Protein AF-K1YEJ9-F1 (afdb_monomer)

Nearest PDB structures (foldseek):
  5evj-assembly2_B  TM=9.525E-01  e=2.293E-02  Chlamydomonas reinhardtii

Mean predicted aligned error: 11.92 Å

Solvent-accessible surface area (backbone atoms only — not comparable to full-atom values): 6042 Å² total; per-residue (Å²): 47,29,69,31,83,48,86,100,30,48,75,34,44,72,82,53,99,84,43,73,36,44,43,77,43,79,70,91,72,49,69,69,58,48,46,59,38,61,77,41,94,51,27,90,34,46,55,88,82,90,73,84,90,68,84,90,69,84,55,84,85,81,59,84,71,68,89,67,78,70,81,81,66,86,82,85,79,81,91,79,91,76,93,79,82,91,129

Radius of gyration: 20.29 Å; Cα contacts (8 Å, |Δi|>4): 71; chains: 1; bounding box: 58×32×35 Å

Structure (mmCIF, N/CA/C/O backbone):
data_AF-K1YEJ9-F1
#
_entry.id   AF-K1YEJ9-F1
#
loop_
_atom_site.group_PDB
_atom_site.id
_atom_site.type_symbol
_atom_site.label_atom_id
_atom_site.label_alt_id
_atom_site.label_comp_id
_atom_site.label_asym_id
_atom_site.label_entity_id
_atom_site.label_seq_id
_atom_site.pdbx_PDB_ins_code
_atom_site.Cartn_x
_atom_site.Cartn_y
_atom_site.Cartn_z
_atom_site.occupancy
_atom_site.B_iso_or_equiv
_atom_site.auth_seq_id
_atom_site.auth_comp_id
_atom_site.auth_asym_id
_atom_site.auth_atom_id
_atom_site.pdbx_PDB_model_num
ATOM 1 N N . ARG A 1 1 ? -3.786 4.590 2.332 1.00 96.56 1 ARG A N 1
ATOM 2 C CA . ARG A 1 1 ? -4.407 4.328 3.658 1.00 96.56 1 ARG A CA 1
ATOM 3 C C . ARG A 1 1 ? -5.075 2.976 3.604 1.00 96.56 1 ARG A C 1
ATOM 5 O O . ARG A 1 1 ? -5.806 2.743 2.649 1.00 96.56 1 ARG A O 1
ATOM 12 N N . TYR A 1 2 ? -4.847 2.118 4.592 1.00 97.94 2 TYR A N 1
ATOM 13 C CA . TYR A 1 2 ? -5.551 0.841 4.689 1.00 97.94 2 TYR A CA 1
ATOM 14 C C . TYR A 1 2 ? -6.947 1.042 5.293 1.00 97.94 2 TYR A C 1
ATOM 16 O O . TYR A 1 2 ? -7.090 1.710 6.318 1.00 97.94 2 TYR A O 1
ATOM 24 N N . ARG A 1 3 ? -7.982 0.501 4.646 1.00 97.31 3 ARG A N 1
ATOM 25 C CA . ARG A 1 3 ? -9.384 0.603 5.085 1.00 97.31 3 ARG A CA 1
ATOM 26 C C . ARG A 1 3 ? -9.809 -0.511 6.039 1.00 97.31 3 ARG A C 1
ATOM 28 O O . ARG A 1 3 ? -10.838 -0.368 6.694 1.00 97.31 3 ARG A O 1
ATOM 35 N N . GLY A 1 4 ? -9.047 -1.599 6.127 1.00 95.19 4 GLY A N 1
ATOM 36 C CA . GLY A 1 4 ? -9.524 -2.842 6.735 1.00 95.19 4 GLY A CA 1
ATOM 37 C C . GLY A 1 4 ? -10.268 -3.724 5.732 1.00 95.19 4 GLY A C 1
ATOM 38 O O . GLY A 1 4 ? -10.321 -3.420 4.540 1.00 95.19 4 GLY A O 1
ATOM 39 N N . GLY A 1 5 ? -10.863 -4.811 6.228 1.00 94.62 5 GLY A N 1
ATOM 40 C CA . GLY A 1 5 ? -11.687 -5.733 5.435 1.00 94.62 5 GLY A CA 1
ATOM 41 C C . GLY A 1 5 ? -10.971 -6.987 4.926 1.00 94.62 5 GLY A C 1
ATOM 42 O O . GLY A 1 5 ? -11.628 -7.870 4.378 1.00 94.62 5 GLY A O 1
ATOM 43 N N . ILE A 1 6 ? -9.656 -7.110 5.129 1.00 95.19 6 ILE A N 1
ATOM 44 C CA . ILE A 1 6 ? -8.956 -8.390 4.957 1.00 95.19 6 ILE A CA 1
ATOM 45 C C . ILE A 1 6 ? -9.164 -9.211 6.236 1.00 95.19 6 ILE A C 1
ATOM 47 O O . ILE A 1 6 ? -8.886 -8.724 7.334 1.00 95.19 6 ILE A O 1
ATOM 51 N N . ALA A 1 7 ? -9.656 -10.446 6.094 1.00 93.62 7 ALA A N 1
ATOM 52 C CA . ALA A 1 7 ? -9.891 -11.348 7.222 1.00 93.62 7 ALA A CA 1
ATOM 53 C C . ALA A 1 7 ? -8.620 -11.512 8.073 1.00 93.62 7 ALA A C 1
ATOM 55 O O . ALA A 1 7 ? -7.517 -11.584 7.532 1.00 93.62 7 ALA A O 1
ATOM 56 N N . GLU A 1 8 ? -8.788 -11.514 9.400 1.00 91.62 8 GLU A N 1
ATOM 57 C CA . GLU A 1 8 ? -7.706 -11.613 10.402 1.00 91.62 8 GLU A CA 1
ATOM 58 C C . GLU A 1 8 ? -6.672 -10.470 10.371 1.00 91.62 8 GLU A C 1
ATOM 60 O O . GLU A 1 8 ? -5.727 -10.453 11.155 1.00 91.62 8 GLU A O 1
ATOM 65 N N . ARG A 1 9 ? -6.863 -9.472 9.503 1.00 91.06 9 ARG A N 1
ATOM 66 C CA . ARG A 1 9 ? -5.973 -8.318 9.329 1.00 91.06 9 ARG A CA 1
ATOM 67 C C . ARG A 1 9 ? -6.739 -7.007 9.445 1.00 91.06 9 ARG A C 1
ATOM 69 O O . ARG A 1 9 ? -6.453 -6.049 8.733 1.00 91.06 9 ARG A O 1
ATOM 76 N N . ASP A 1 10 ? -7.752 -6.956 10.307 1.00 89.75 10 ASP A N 1
ATOM 77 C CA . ASP A 1 10 ? -8.513 -5.725 10.513 1.00 89.75 10 ASP A CA 1
ATOM 78 C C . ASP A 1 10 ? -7.692 -4.585 11.143 1.00 89.75 10 ASP A C 1
ATOM 80 O O . ASP A 1 10 ? -7.755 -3.485 10.602 1.00 89.75 10 ASP A O 1
ATOM 84 N N . PRO A 1 11 ? -6.877 -4.787 12.202 1.00 94.50 11 PRO A N 1
ATOM 85 C CA . PRO A 1 11 ? -6.154 -3.668 12.816 1.00 94.50 11 PRO A CA 1
ATOM 86 C C . PRO A 1 11 ? -5.054 -3.093 11.909 1.00 94.50 11 PRO A C 1
ATOM 88 O O . PRO A 1 11 ? -4.746 -1.903 11.976 1.00 94.50 11 PRO A O 1
ATOM 91 N N . GLY A 1 12 ? -4.490 -3.910 11.020 1.00 96.25 12 GLY A N 1
ATOM 92 C CA . GLY A 1 12 ? -3.457 -3.475 10.093 1.00 96.25 12 GLY A CA 1
ATOM 93 C C . GLY A 1 12 ? -3.030 -4.563 9.117 1.00 96.25 12 GLY A C 1
ATOM 94 O O . GLY A 1 12 ? -3.389 -5.734 9.250 1.00 96.25 12 GLY A O 1
ATOM 95 N N . PHE A 1 13 ? -2.254 -4.160 8.117 1.00 96.56 13 PHE A N 1
ATOM 96 C CA . PHE A 1 13 ? -1.794 -5.021 7.036 1.00 96.56 13 PHE A CA 1
ATOM 97 C C . PHE A 1 13 ? -0.280 -4.908 6.846 1.00 96.56 13 PHE A C 1
ATOM 99 O O . PHE A 1 13 ? 0.237 -3.825 6.584 1.00 96.56 13 PHE A O 1
ATOM 106 N N . HIS A 1 14 ? 0.421 -6.041 6.921 1.00 95.44 14 HIS A N 1
ATOM 107 C CA . HIS A 1 14 ? 1.812 -6.161 6.481 1.00 95.44 14 HIS A CA 1
ATOM 108 C C . HIS A 1 14 ? 1.856 -6.558 5.003 1.00 95.44 14 HIS A C 1
ATOM 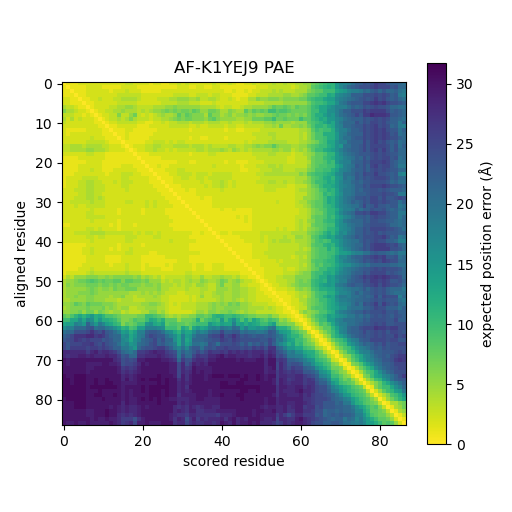110 O O . HIS A 1 14 ? 1.346 -7.627 4.641 1.00 95.44 14 HIS A O 1
ATOM 116 N N . LEU A 1 15 ? 2.465 -5.708 4.172 1.00 93.81 15 LEU A N 1
ATOM 117 C CA . LEU A 1 15 ? 2.778 -6.037 2.777 1.00 93.81 15 LEU A CA 1
ATOM 118 C C . LEU A 1 15 ? 4.088 -6.831 2.689 1.00 93.81 15 LEU A C 1
ATOM 120 O O . LEU A 1 15 ? 4.149 -7.835 1.986 1.00 93.81 15 LEU A O 1
ATOM 124 N N . ASP A 1 16 ? 5.097 -6.393 3.439 1.00 90.31 16 ASP A N 1
ATOM 125 C CA . ASP A 1 16 ? 6.404 -7.029 3.609 1.00 90.31 16 ASP A CA 1
ATOM 126 C C . ASP A 1 16 ? 6.994 -6.640 4.985 1.00 90.31 16 ASP A C 1
ATOM 128 O O . ASP A 1 16 ? 6.284 -6.114 5.847 1.00 90.31 16 ASP A O 1
ATOM 132 N N . ASN A 1 17 ? 8.286 -6.908 5.205 1.00 86.62 17 ASN A N 1
ATOM 133 C CA . ASN A 1 17 ? 8.973 -6.619 6.470 1.00 86.62 17 ASN A CA 1
ATOM 134 C C . ASN A 1 17 ? 9.167 -5.118 6.757 1.00 86.62 17 ASN A C 1
ATOM 136 O O . ASN A 1 17 ? 9.476 -4.760 7.891 1.00 86.62 17 ASN A O 1
ATOM 140 N N . HIS A 1 18 ? 9.013 -4.247 5.760 1.00 86.50 18 HIS A N 1
ATOM 141 C CA . HIS A 1 18 ? 9.221 -2.801 5.876 1.00 86.50 18 HIS A CA 1
ATOM 142 C C . HIS A 1 18 ? 7.904 -2.017 5.844 1.00 86.50 18 HIS A C 1
ATOM 144 O O . HIS A 1 18 ? 7.814 -0.929 6.408 1.00 86.50 18 HIS A O 1
ATOM 150 N N . HIS A 1 19 ? 6.865 -2.562 5.213 1.00 92.12 19 HIS A N 1
ATOM 151 C CA . HIS A 1 19 ? 5.595 -1.877 5.006 1.00 92.12 19 HIS A CA 1
ATOM 152 C C . HIS A 1 19 ? 4.487 -2.447 5.902 1.00 92.12 19 HIS A C 1
ATOM 154 O O . HIS A 1 19 ? 3.813 -3.423 5.549 1.00 92.12 19 HIS A O 1
ATOM 160 N N . TYR A 1 20 ? 4.257 -1.783 7.038 1.00 95.12 20 TYR A N 1
ATOM 161 C CA . TYR A 1 20 ? 3.061 -1.965 7.862 1.00 95.12 20 TYR A CA 1
ATOM 162 C C . TYR A 1 20 ? 2.077 -0.811 7.658 1.00 95.12 20 TYR A C 1
ATOM 164 O O . TYR A 1 20 ? 2.439 0.361 7.760 1.00 95.12 20 TYR A O 1
ATOM 172 N N . PHE A 1 21 ? 0.820 -1.149 7.386 1.00 96.56 21 PHE A N 1
ATOM 173 C CA . PHE A 1 21 ? -0.264 -0.191 7.208 1.00 96.56 21 PHE A CA 1
ATOM 174 C C . PHE A 1 21 ? -1.297 -0.357 8.319 1.00 96.56 21 PHE A C 1
ATOM 176 O O . PHE A 1 21 ? -2.119 -1.274 8.271 1.00 96.56 21 PHE A O 1
ATOM 183 N N . GLU A 1 22 ? -1.285 0.550 9.292 1.00 97.31 22 GLU A N 1
ATOM 184 C CA . GLU A 1 22 ? -2.330 0.631 10.312 1.00 97.31 22 GLU A CA 1
ATOM 185 C C . GLU A 1 22 ? -3.664 1.069 9.686 1.00 97.31 22 GLU A C 1
ATOM 187 O O . GLU A 1 22 ? -3.713 1.934 8.795 1.0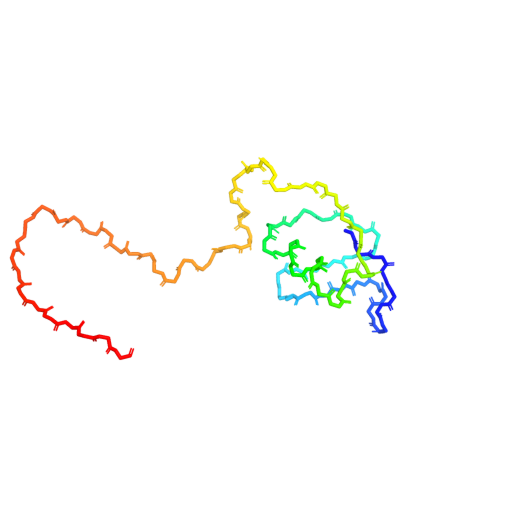0 97.31 22 GLU A O 1
ATOM 192 N N . LYS A 1 23 ? -4.768 0.454 10.119 1.00 97.50 23 LYS A N 1
ATOM 193 C CA . LYS A 1 23 ? -6.103 0.791 9.616 1.00 97.50 23 LYS A CA 1
ATOM 194 C C . LYS A 1 23 ? -6.432 2.251 9.919 1.00 97.50 23 LYS A C 1
ATOM 196 O O . LYS A 1 23 ? -6.295 2.731 11.035 1.00 97.50 23 LYS A O 1
ATOM 201 N N . GLY A 1 24 ? -6.894 2.970 8.899 1.00 96.19 24 GLY A N 1
ATOM 202 C CA . GLY A 1 24 ? -7.261 4.381 9.013 1.00 96.19 24 GLY A CA 1
ATOM 203 C C . GLY A 1 24 ? -6.089 5.364 8.900 1.00 96.19 24 GLY A C 1
ATOM 204 O O . GLY A 1 24 ? -6.335 6.540 8.623 1.00 96.19 24 GLY A O 1
ATOM 205 N N . GLN A 1 25 ? -4.833 4.915 8.992 1.00 96.44 25 GLN A N 1
ATOM 206 C CA . GLN A 1 25 ? -3.667 5.789 8.867 1.00 96.44 25 GLN A CA 1
ATOM 207 C C . GLN A 1 25 ? -3.226 5.964 7.403 1.00 96.44 25 GLN A C 1
ATOM 209 O O . GLN A 1 25 ? -3.140 5.019 6.609 1.00 96.44 25 GLN A O 1
ATOM 214 N N . SER A 1 26 ? -2.931 7.208 7.024 1.00 94.62 26 SER A N 1
ATOM 215 C CA . SER A 1 26 ? -2.308 7.525 5.737 1.00 94.62 26 SER A CA 1
ATOM 216 C C . SER A 1 26 ? -0.790 7.447 5.859 1.00 94.62 26 SER A C 1
ATOM 218 O O . SER A 1 26 ? -0.196 8.121 6.693 1.00 94.62 26 SER A O 1
ATOM 220 N N . VAL A 1 27 ? -0.173 6.646 4.994 1.00 93.44 27 VAL A N 1
ATOM 221 C CA . VAL A 1 27 ? 1.274 6.412 4.954 1.00 93.44 27 VAL A CA 1
ATOM 222 C C . VAL A 1 27 ? 1.779 6.795 3.566 1.00 93.44 27 VAL A C 1
ATOM 224 O O . VAL A 1 27 ? 1.131 6.472 2.566 1.00 93.44 27 VAL A O 1
ATOM 227 N N . LYS A 1 28 ? 2.905 7.513 3.502 1.00 93.00 28 LYS A N 1
ATOM 228 C CA . LYS A 1 28 ? 3.595 7.800 2.238 1.00 93.00 28 LYS A CA 1
ATOM 229 C C . LYS A 1 28 ? 4.364 6.559 1.809 1.00 93.00 28 LYS A C 1
ATOM 231 O O . LYS A 1 28 ? 5.006 5.929 2.638 1.00 93.00 28 LYS A O 1
ATOM 236 N N . VAL A 1 29 ? 4.315 6.237 0.525 1.00 92.62 29 VAL A N 1
ATOM 237 C CA . VAL A 1 29 ? 5.001 5.071 -0.038 1.00 92.62 29 VAL A CA 1
ATOM 238 C C . VAL A 1 29 ? 5.654 5.433 -1.365 1.00 92.62 29 VAL A C 1
ATOM 240 O O . VAL A 1 29 ? 5.182 6.329 -2.0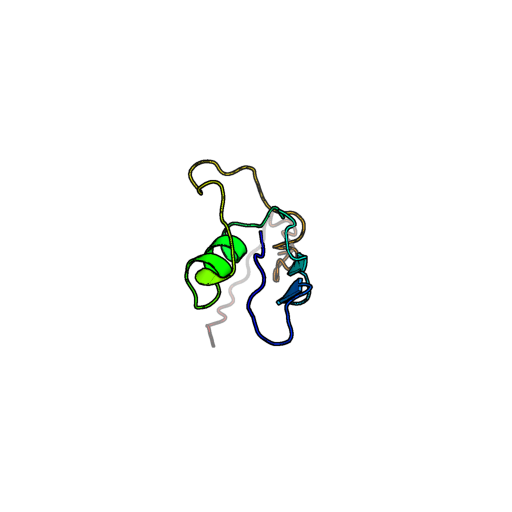67 1.00 92.62 29 VAL A O 1
ATOM 243 N N . CYS A 1 30 ? 6.718 4.717 -1.711 1.00 92.56 30 CYS A N 1
ATOM 244 C CA . CYS A 1 30 ? 7.337 4.762 -3.033 1.00 92.56 30 CYS A CA 1
ATOM 245 C C . CYS A 1 30 ? 6.363 4.307 -4.135 1.00 92.56 30 CYS A C 1
ATOM 247 O O . CYS A 1 30 ? 5.403 3.574 -3.876 1.00 92.56 30 CYS A O 1
ATOM 249 N N . SER A 1 31 ? 6.637 4.708 -5.383 1.00 92.19 31 SER A N 1
ATOM 250 C CA . SER A 1 31 ? 5.799 4.380 -6.549 1.00 92.19 31 SER A CA 1
ATOM 251 C C . SER A 1 31 ? 5.612 2.871 -6.733 1.00 92.19 31 SER A C 1
ATOM 253 O O . SER A 1 31 ? 4.497 2.426 -6.985 1.00 92.19 31 SER A O 1
ATOM 255 N N . ASN A 1 32 ? 6.656 2.067 -6.507 1.00 92.38 32 ASN A N 1
ATOM 256 C CA . ASN A 1 32 ? 6.574 0.603 -6.566 1.00 92.38 32 ASN A CA 1
ATOM 257 C C . ASN A 1 32 ? 5.511 0.051 -5.608 1.00 92.38 32 ASN A C 1
ATOM 259 O O . ASN A 1 32 ? 4.616 -0.680 -6.026 1.00 92.38 32 ASN A O 1
ATOM 263 N N . THR A 1 33 ? 5.567 0.437 -4.331 1.00 94.19 33 THR A N 1
ATOM 264 C CA . THR A 1 33 ? 4.590 0.005 -3.322 1.00 94.19 33 THR A CA 1
ATOM 265 C C . THR A 1 33 ? 3.191 0.518 -3.636 1.00 94.19 33 THR A C 1
ATOM 267 O O . THR A 1 33 ? 2.214 -0.219 -3.491 1.00 94.19 33 THR A O 1
ATOM 270 N N . TRP A 1 34 ? 3.077 1.752 -4.126 1.00 94.94 34 TRP A N 1
ATOM 271 C CA . TRP A 1 34 ? 1.797 2.298 -4.561 1.00 94.94 34 TRP A CA 1
ATOM 272 C C . TRP A 1 34 ? 1.167 1.448 -5.675 1.00 94.94 34 TRP A C 1
ATOM 274 O O . TRP A 1 34 ? -0.005 1.078 -5.572 1.00 94.94 34 TRP A O 1
ATOM 284 N N . HIS A 1 35 ? 1.952 1.050 -6.681 1.00 94.62 35 HIS A N 1
ATOM 285 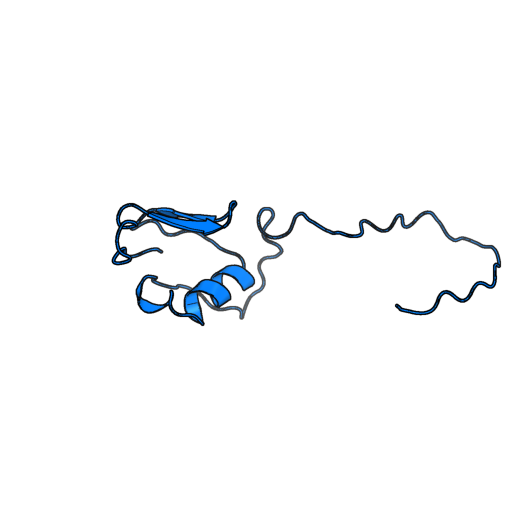C CA . HIS A 1 35 ? 1.510 0.162 -7.762 1.00 94.62 35 HIS A CA 1
ATOM 286 C C . HIS A 1 35 ? 1.177 -1.244 -7.281 1.00 94.62 35 HIS A C 1
ATOM 288 O O . HIS A 1 35 ? 0.150 -1.790 -7.682 1.00 94.62 35 HIS A O 1
ATOM 294 N N . MET A 1 36 ? 1.989 -1.827 -6.395 1.00 95.25 36 MET A N 1
ATOM 295 C CA . MET A 1 36 ? 1.706 -3.145 -5.813 1.00 95.25 36 MET A CA 1
ATOM 296 C C . MET A 1 36 ? 0.340 -3.172 -5.126 1.00 95.25 36 MET A C 1
ATOM 298 O O . MET A 1 36 ? -0.410 -4.139 -5.260 1.00 95.25 36 MET A O 1
ATOM 302 N N . LEU A 1 37 ? -0.011 -2.108 -4.408 1.00 96.69 37 LEU A N 1
ATOM 303 C CA . LEU A 1 37 ? -1.297 -2.012 -3.728 1.00 96.69 37 LEU A CA 1
ATOM 304 C C . LEU A 1 37 ? -2.442 -1.721 -4.705 1.00 96.69 37 LEU A C 1
ATOM 306 O O . LEU A 1 37 ? -3.501 -2.338 -4.596 1.00 96.69 37 LEU A O 1
ATOM 310 N N . LYS A 1 38 ? -2.253 -0.802 -5.658 1.00 96.56 38 LYS A N 1
ATOM 311 C CA . LYS A 1 38 ? 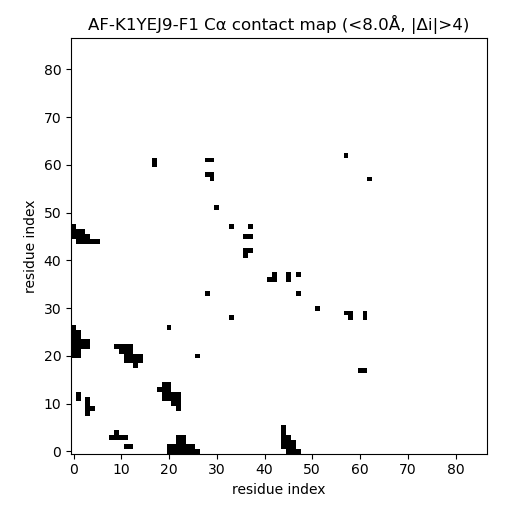-3.329 -0.328 -6.545 1.00 96.56 38 LYS A CA 1
ATOM 312 C C . LYS A 1 38 ? -3.651 -1.278 -7.697 1.00 96.56 38 LYS A C 1
ATOM 314 O O . LYS A 1 38 ? -4.794 -1.328 -8.139 1.00 96.56 38 LYS A O 1
ATOM 319 N N . SER A 1 39 ? -2.667 -2.029 -8.177 1.00 95.88 39 SER A N 1
ATOM 320 C CA . SER A 1 39 ? -2.783 -2.844 -9.394 1.00 95.88 39 SER A CA 1
ATOM 321 C C . SER A 1 39 ? -2.979 -4.334 -9.104 1.00 95.88 39 SER A C 1
ATOM 323 O O . SER A 1 39 ? -2.817 -5.170 -9.988 1.00 95.88 39 SER A O 1
ATOM 325 N N . THR A 1 40 ? -3.312 -4.694 -7.862 1.00 96.81 40 THR A N 1
ATOM 326 C CA . THR A 1 40 ? -3.509 -6.088 -7.442 1.00 96.81 40 THR A CA 1
ATOM 327 C C . THR A 1 40 ? -4.801 -6.256 -6.642 1.00 96.81 40 THR A C 1
ATOM 329 O O . THR A 1 40 ? -5.549 -5.305 -6.412 1.00 96.81 40 THR A O 1
ATOM 332 N N . ARG A 1 41 ? -5.047 -7.480 -6.151 1.00 96.69 41 ARG A N 1
ATOM 333 C CA . ARG A 1 41 ? -6.173 -7.827 -5.264 1.00 96.69 41 ARG A CA 1
ATOM 334 C C . ARG A 1 41 ? -6.282 -6.969 -3.997 1.00 96.69 41 ARG A C 1
ATOM 336 O O . ARG A 1 41 ? -7.296 -7.044 -3.314 1.00 96.69 41 ARG A O 1
ATOM 343 N N . PHE A 1 42 ? -5.248 -6.199 -3.654 1.00 97.06 42 PHE A N 1
ATOM 344 C CA . PHE A 1 42 ? -5.264 -5.329 -2.483 1.00 97.06 42 PHE A CA 1
ATOM 345 C C . PHE A 1 42 ? -6.003 -4.010 -2.716 1.00 97.06 42 PHE A C 1
ATOM 347 O O . PHE A 1 42 ? -6.466 -3.417 -1.748 1.00 97.06 42 PHE A O 1
ATOM 354 N N . ALA A 1 43 ? -6.192 -3.580 -3.965 1.00 97.81 43 ALA A N 1
ATOM 355 C CA . ALA A 1 43 ? -6.770 -2.277 -4.286 1.00 97.81 43 ALA A CA 1
ATOM 356 C C . ALA A 1 43 ? -8.111 -1.976 -3.580 1.00 97.81 43 ALA A C 1
ATOM 358 O O . ALA A 1 43 ? -8.260 -0.869 -3.060 1.00 97.81 43 ALA A O 1
ATOM 359 N N . PRO A 1 44 ? -9.065 -2.926 -3.452 1.00 97.81 44 PRO A N 1
ATOM 360 C CA . PRO A 1 44 ? -10.329 -2.679 -2.754 1.00 97.81 44 PRO A CA 1
ATOM 361 C C . PRO A 1 44 ? -10.189 -2.413 -1.249 1.00 97.81 44 PRO A C 1
ATOM 363 O O . PRO A 1 44 ? -11.148 -1.972 -0.620 1.00 97.81 44 PRO A O 1
ATOM 366 N N . TYR A 1 45 ? -9.029 -2.662 -0.646 1.00 97.94 45 TYR A N 1
ATOM 367 C CA . TYR A 1 45 ? -8.798 -2.462 0.786 1.00 97.94 45 TYR A CA 1
ATOM 368 C C . TYR A 1 45 ? -8.020 -1.181 1.094 1.00 97.94 45 TYR A C 1
ATOM 370 O O . TYR A 1 45 ? -7.725 -0.912 2.257 1.00 97.94 45 TYR A O 1
ATOM 378 N N . PHE A 1 46 ? -7.684 -0.378 0.082 1.00 98.12 46 PHE A N 1
ATOM 379 C CA . PHE A 1 46 ? -6.872 0.822 0.249 1.00 98.12 46 PHE A CA 1
ATOM 380 C C . PHE A 1 46 ? -7.502 2.044 -0.415 1.00 98.12 46 PHE A C 1
ATOM 382 O O . PHE A 1 46 ? -8.118 1.964 -1.474 1.00 98.12 46 PHE A O 1
ATOM 389 N N . ASP A 1 47 ? -7.284 3.195 0.213 1.00 97.81 47 ASP A N 1
ATOM 390 C CA . ASP A 1 47 ? -7.475 4.500 -0.411 1.00 97.81 47 ASP A CA 1
ATOM 391 C C . ASP A 1 47 ? -6.121 5.056 -0.864 1.00 97.81 47 ASP A C 1
ATOM 393 O O . ASP A 1 47 ? -5.116 4.954 -0.141 1.00 97.81 47 ASP A O 1
ATOM 397 N N . PHE A 1 48 ? -6.117 5.669 -2.046 1.00 96.75 48 PHE A N 1
ATOM 398 C CA . PHE A 1 48 ? -4.933 6.180 -2.729 1.00 96.75 48 PHE A CA 1
ATOM 399 C C . PHE A 1 48 ? -5.068 7.684 -2.974 1.00 96.75 48 PHE A C 1
ATOM 401 O O . PHE A 1 48 ? -6.134 8.160 -3.356 1.00 96.75 48 PHE A O 1
ATOM 408 N N . TRP A 1 49 ? -3.966 8.414 -2.804 1.00 95.19 49 TRP A N 1
ATOM 409 C CA . TRP A 1 49 ? -3.861 9.840 -3.116 1.00 95.19 49 TRP A CA 1
ATOM 410 C C . TRP A 1 49 ? -2.607 10.101 -3.942 1.00 95.19 49 TRP A C 1
ATOM 412 O O . TRP A 1 49 ? -1.609 9.396 -3.785 1.00 95.19 49 TRP A O 1
ATOM 422 N N . GLY A 1 50 ? -2.667 11.141 -4.775 1.00 90.50 50 GLY A N 1
ATOM 423 C CA . GLY A 1 50 ? -1.569 11.549 -5.647 1.00 90.50 50 GLY A CA 1
ATOM 424 C C . GLY A 1 50 ? -1.460 10.742 -6.944 1.00 90.50 50 GLY A C 1
ATOM 425 O O . GLY A 1 50 ? -2.245 9.826 -7.206 1.00 90.50 50 GLY A O 1
ATOM 426 N N . ASP A 1 51 ? -0.478 11.131 -7.754 1.00 88.50 51 ASP A N 1
ATOM 427 C CA . ASP A 1 51 ? -0.063 10.486 -8.997 1.00 88.50 51 ASP A CA 1
ATOM 428 C C . ASP A 1 51 ? 1.471 10.569 -9.159 1.00 88.50 51 ASP A C 1
ATOM 430 O O . ASP A 1 51 ? 2.166 11.145 -8.322 1.00 88.50 51 ASP A O 1
ATOM 434 N N . GLU A 1 52 ? 2.008 9.960 -10.217 1.00 86.69 52 GLU A N 1
ATOM 435 C CA . GLU A 1 52 ? 3.455 9.886 -10.489 1.00 86.69 52 GLU A CA 1
ATOM 436 C C . GLU A 1 52 ? 3.977 11.031 -11.368 1.00 86.69 52 GLU A C 1
ATOM 438 O O . GLU A 1 52 ? 5.079 10.948 -11.908 1.00 86.69 52 GLU A O 1
ATOM 443 N N . LYS A 1 53 ? 3.210 12.114 -11.549 1.00 91.88 53 LYS A N 1
ATOM 444 C CA . LYS A 1 53 ? 3.609 13.198 -12.464 1.00 91.88 53 LYS A CA 1
ATOM 445 C C . LYS A 1 53 ? 4.814 13.993 -11.968 1.00 91.88 53 LYS A C 1
ATOM 447 O O . LYS A 1 53 ? 5.509 14.604 -12.774 1.00 91.88 53 LYS A O 1
ATOM 452 N N . ILE A 1 54 ? 5.042 14.019 -10.655 1.00 92.50 54 ILE A N 1
ATOM 453 C CA . ILE A 1 54 ? 6.135 14.764 -10.026 1.00 92.50 54 ILE A CA 1
ATOM 454 C C . ILE A 1 54 ? 6.969 13.797 -9.188 1.00 92.50 54 ILE A C 1
ATOM 456 O O . ILE A 1 54 ? 6.472 13.183 -8.246 1.00 92.50 54 ILE A O 1
ATOM 460 N N . HIS A 1 55 ? 8.256 13.686 -9.516 1.00 90.38 55 HIS A N 1
ATOM 461 C CA . HIS A 1 55 ? 9.206 12.872 -8.766 1.00 90.38 55 HIS A CA 1
ATOM 462 C C . HIS A 1 55 ? 9.869 13.705 -7.659 1.00 90.38 55 HIS A C 1
ATOM 464 O O . HIS A 1 55 ? 10.657 14.605 -7.938 1.00 90.38 55 HIS A O 1
ATOM 470 N N . PHE A 1 56 ? 9.570 13.386 -6.397 1.00 89.06 56 PHE A N 1
ATOM 471 C CA . PHE A 1 56 ? 10.097 14.090 -5.215 1.00 89.06 56 PHE A CA 1
ATOM 472 C C . PHE A 1 56 ? 11.450 13.552 -4.715 1.00 89.06 56 PHE A C 1
ATOM 474 O O . PHE A 1 56 ? 11.910 13.943 -3.644 1.00 89.06 56 PHE A O 1
ATOM 481 N N . GLY A 1 57 ? 12.093 12.666 -5.479 1.00 88.69 57 GLY A N 1
ATOM 482 C CA . GLY A 1 57 ? 13.309 11.969 -5.069 1.00 88.69 57 GLY A CA 1
ATOM 483 C C . GLY A 1 57 ? 13.039 10.567 -4.521 1.00 88.69 57 GLY A C 1
ATOM 484 O O . GLY A 1 57 ? 11.899 10.105 -4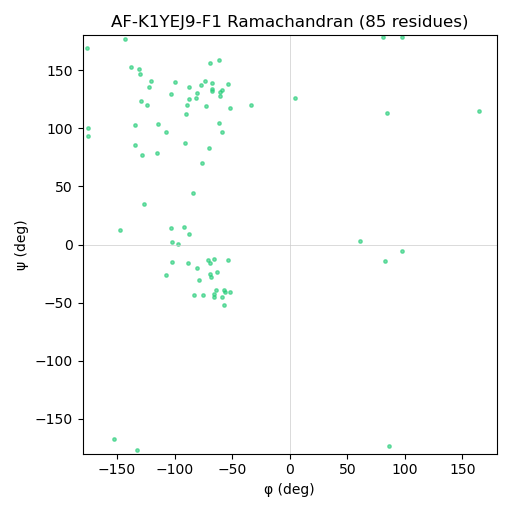.448 1.00 88.69 57 GLY A O 1
ATOM 485 N N . ALA A 1 58 ? 14.120 9.877 -4.161 1.00 86.00 58 ALA A N 1
ATOM 486 C CA . ALA A 1 58 ? 14.055 8.505 -3.681 1.00 86.00 58 ALA A CA 1
ATOM 487 C C . ALA A 1 58 ? 13.503 8.424 -2.249 1.00 86.00 58 ALA A C 1
ATOM 489 O O . ALA A 1 58 ? 13.869 9.216 -1.380 1.00 86.00 58 ALA A O 1
ATOM 490 N N . PHE A 1 59 ? 12.671 7.414 -1.992 1.00 85.25 59 PHE A N 1
ATOM 491 C CA . PHE A 1 59 ? 12.290 7.023 -0.635 1.00 85.25 59 PHE A CA 1
ATOM 492 C C . PHE A 1 59 ? 13.481 6.335 0.037 1.00 85.25 59 PHE A C 1
ATOM 494 O O . PHE A 1 59 ? 13.962 5.310 -0.446 1.00 85.25 59 PHE A O 1
ATOM 501 N N . THR A 1 60 ? 13.962 6.901 1.144 1.00 78.88 60 THR A N 1
ATOM 502 C CA . THR A 1 60 ? 15.165 6.439 1.859 1.00 78.88 60 THR A CA 1
ATOM 503 C C . THR A 1 60 ? 15.038 5.024 2.425 1.00 78.88 60 THR A C 1
ATOM 505 O O . THR A 1 60 ? 16.045 4.356 2.637 1.00 78.88 60 THR A O 1
ATOM 508 N N . ASP A 1 61 ? 13.813 4.564 2.658 1.00 70.12 61 ASP A N 1
ATOM 509 C CA . ASP A 1 61 ? 13.458 3.291 3.292 1.00 70.12 61 ASP A CA 1
ATOM 510 C C . ASP A 1 61 ? 13.011 2.198 2.301 1.00 70.12 61 ASP A C 1
ATOM 512 O O . ASP A 1 61 ? 13.015 1.021 2.647 1.00 70.12 61 ASP A O 1
ATOM 516 N N . CYS A 1 62 ? 12.687 2.551 1.052 1.00 68.38 62 CYS A N 1
ATOM 517 C CA . CYS A 1 62 ? 12.132 1.625 0.054 1.00 68.38 62 CYS A CA 1
ATOM 518 C C . CYS A 1 62 ? 13.190 1.033 -0.914 1.00 68.38 62 CYS A C 1
ATOM 520 O O . CYS A 1 62 ? 12.853 0.241 -1.792 1.00 68.38 62 CYS A O 1
ATOM 522 N N . GLY A 1 63 ? 14.483 1.369 -0.779 1.00 59.31 63 GLY A N 1
ATOM 523 C CA . GLY A 1 63 ? 15.490 1.030 -1.803 1.00 59.31 63 GLY A CA 1
ATOM 524 C C . GLY A 1 63 ? 16.918 0.735 -1.340 1.00 59.31 63 GLY A C 1
ATOM 525 O O . GLY A 1 63 ? 17.812 0.678 -2.182 1.00 59.31 63 GLY A O 1
ATOM 526 N N . SER A 1 64 ? 17.185 0.532 -0.045 1.00 55.47 64 SER A N 1
ATOM 527 C CA . SER A 1 64 ? 18.567 0.369 0.448 1.00 55.47 64 SER A CA 1
ATOM 528 C C . SER A 1 64 ? 19.139 -1.054 0.329 1.00 55.47 64 SER A C 1
ATOM 530 O O . SER A 1 64 ? 19.829 -1.536 1.226 1.00 55.47 64 SER A O 1
ATOM 532 N N . VAL A 1 65 ? 18.930 -1.708 -0.809 1.00 55.09 65 VAL A N 1
ATOM 533 C CA . VAL A 1 65 ? 19.832 -2.765 -1.280 1.00 55.09 65 VAL A CA 1
ATOM 534 C C . VAL A 1 65 ? 20.222 -2.433 -2.708 1.00 55.09 65 VAL A C 1
ATOM 536 O O . VAL A 1 65 ? 19.715 -3.006 -3.662 1.00 55.09 65 VAL A O 1
ATOM 539 N N . VAL A 1 66 ? 21.137 -1.473 -2.859 1.00 54.12 66 VAL A N 1
ATOM 540 C CA . VAL A 1 66 ? 22.002 -1.454 -4.040 1.00 54.12 66 VAL A CA 1
ATOM 541 C C . VAL A 1 66 ? 22.806 -2.761 -3.994 1.00 54.12 66 VAL A C 1
ATOM 543 O O . VAL A 1 66 ? 23.715 -2.867 -3.171 1.00 54.12 66 VAL A O 1
ATOM 546 N N . PRO A 1 67 ? 2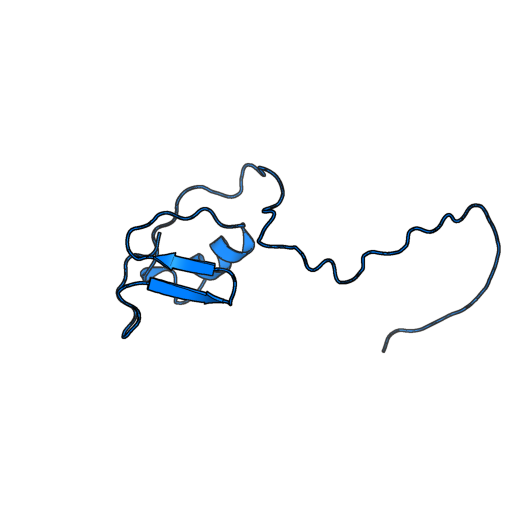2.492 -3.787 -4.812 1.00 57.66 67 PRO A N 1
ATOM 547 C CA . PRO A 1 67 ? 23.196 -5.068 -4.732 1.00 57.66 67 PRO A CA 1
ATOM 548 C C . PRO A 1 67 ? 24.629 -4.940 -5.263 1.00 57.66 67 PRO A C 1
ATOM 550 O O . PRO A 1 67 ? 25.472 -5.797 -5.028 1.00 57.66 67 PRO A O 1
ATOM 553 N N . PHE A 1 68 ? 24.913 -3.828 -5.942 1.00 59.00 68 PHE A N 1
ATOM 554 C CA . PHE A 1 68 ? 26.213 -3.476 -6.466 1.00 59.00 68 PHE A CA 1
ATOM 555 C C . PHE A 1 68 ? 26.497 -2.019 -6.123 1.00 59.00 68 PHE A C 1
ATOM 557 O O . PHE A 1 68 ? 26.282 -1.112 -6.927 1.00 59.00 68 PHE A O 1
ATOM 564 N N . LYS A 1 69 ? 27.035 -1.777 -4.925 1.00 52.69 69 LYS A N 1
ATOM 565 C CA . LYS A 1 69 ? 27.930 -0.632 -4.754 1.00 52.69 69 LYS A CA 1
ATOM 566 C C . LYS A 1 69 ? 29.208 -0.992 -5.502 1.00 52.69 69 LYS A C 1
ATOM 568 O O . LYS A 1 69 ? 30.132 -1.561 -4.927 1.00 52.69 69 LYS A O 1
ATOM 573 N N . GLY A 1 70 ? 29.197 -0.765 -6.816 1.00 46.31 70 GLY A N 1
ATOM 574 C CA . GLY A 1 70 ? 30.395 -0.853 -7.631 1.00 46.31 70 GLY A CA 1
ATOM 575 C C . GLY A 1 70 ? 31.447 0.017 -6.967 1.00 46.31 70 GLY A C 1
ATOM 576 O O . GLY A 1 70 ? 31.243 1.220 -6.796 1.00 46.31 70 GLY A O 1
ATOM 577 N N . ARG A 1 71 ? 32.540 -0.607 -6.528 1.00 50.66 71 ARG A N 1
ATOM 578 C CA . ARG A 1 71 ? 33.784 0.110 -6.313 1.00 50.66 71 ARG A CA 1
ATOM 579 C C . ARG A 1 71 ? 34.136 0.728 -7.659 1.00 50.66 71 ARG A C 1
ATOM 581 O O . ARG A 1 71 ? 34.653 0.051 -8.537 1.00 50.66 71 ARG A O 1
ATOM 588 N N . HIS A 1 72 ? 33.777 1.992 -7.842 1.00 45.97 72 HIS A N 1
ATOM 589 C CA . HIS A 1 72 ? 34.474 2.844 -8.788 1.00 45.97 72 HIS A CA 1
ATOM 590 C C . HIS A 1 72 ? 35.789 3.211 -8.094 1.00 45.97 72 HIS A C 1
ATOM 592 O O . HIS A 1 72 ? 35.956 4.315 -7.587 1.00 45.97 72 HIS A O 1
ATOM 598 N N . ASP A 1 73 ? 36.655 2.203 -7.965 1.00 46.34 73 ASP A N 1
ATOM 599 C CA . ASP A 1 73 ? 38.075 2.437 -7.804 1.00 46.34 73 ASP A CA 1
ATOM 600 C C . ASP A 1 73 ? 38.545 3.023 -9.138 1.00 46.34 73 ASP A C 1
ATOM 602 O O . ASP A 1 73 ? 38.181 2.554 -10.222 1.00 46.34 73 ASP A O 1
ATOM 606 N N . ASP A 1 74 ? 39.287 4.107 -9.015 1.00 52.56 74 ASP A N 1
ATOM 607 C CA . ASP A 1 74 ? 39.964 4.859 -10.053 1.00 52.56 74 ASP A CA 1
ATOM 608 C C . ASP A 1 74 ? 40.481 3.978 -11.206 1.00 52.56 74 ASP A C 1
ATOM 610 O O . ASP A 1 74 ? 41.349 3.128 -11.020 1.00 52.56 74 ASP A O 1
ATOM 614 N N . ILE A 1 75 ? 40.012 4.224 -12.434 1.00 46.62 75 ILE A N 1
ATOM 615 C CA . ILE A 1 75 ? 40.717 3.774 -13.643 1.00 46.62 75 ILE A CA 1
ATOM 616 C C . ILE A 1 75 ? 41.170 5.008 -14.415 1.00 46.62 75 ILE A C 1
ATOM 618 O O . ILE A 1 75 ? 40.591 5.407 -15.423 1.00 46.62 75 ILE A O 1
ATOM 622 N N . ALA A 1 76 ? 42.268 5.592 -13.940 1.00 47.31 76 ALA A N 1
ATOM 623 C CA . ALA A 1 76 ? 43.271 6.152 -14.830 1.00 47.31 76 ALA A CA 1
ATOM 624 C C . ALA A 1 76 ? 44.298 5.047 -15.123 1.00 47.31 76 ALA A C 1
ATOM 626 O O . ALA A 1 76 ? 45.307 4.921 -14.442 1.00 47.31 76 ALA A O 1
ATOM 627 N N . GLY A 1 77 ? 44.005 4.252 -16.156 1.00 47.41 77 GLY A N 1
ATOM 628 C CA . GLY A 1 77 ? 44.992 3.457 -16.885 1.00 47.41 77 GLY A CA 1
ATOM 629 C C . GLY A 1 77 ? 45.350 2.091 -16.294 1.00 47.41 77 GLY A C 1
ATOM 630 O O . GLY A 1 77 ? 46.047 1.995 -15.295 1.00 47.41 77 GLY A O 1
ATOM 631 N N . SER A 1 78 ? 44.975 1.024 -17.002 1.00 41.53 78 SER A N 1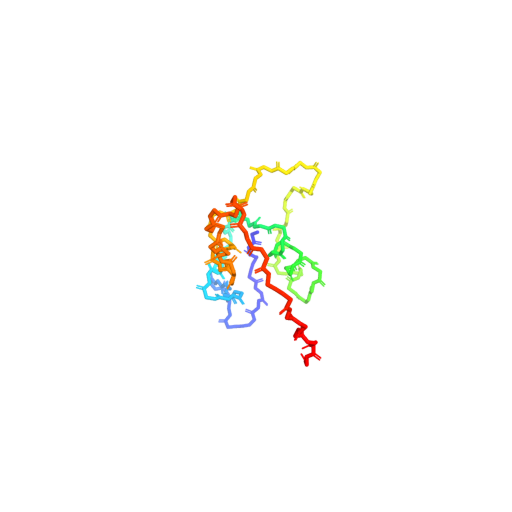
ATOM 632 C CA . SER A 1 78 ? 45.933 0.089 -17.617 1.00 41.53 78 SER A CA 1
ATOM 633 C C . SER A 1 78 ? 45.231 -1.214 -18.026 1.00 41.53 78 SER A C 1
ATOM 635 O O . SER A 1 78 ? 44.705 -1.954 -17.204 1.00 41.53 78 SER A O 1
ATOM 637 N N . THR A 1 79 ? 45.215 -1.431 -19.341 1.00 46.88 79 THR A N 1
ATOM 638 C CA . THR A 1 79 ? 45.137 -2.688 -20.105 1.00 46.88 79 THR A CA 1
ATOM 639 C C . THR A 1 79 ? 44.949 -4.018 -19.359 1.00 46.88 79 THR A C 1
ATOM 641 O O . THR A 1 79 ? 45.814 -4.443 -18.600 1.00 46.88 79 THR A O 1
ATOM 644 N N . GLY A 1 80 ? 43.917 -4.774 -19.753 1.00 41.50 80 GLY A N 1
ATOM 645 C CA . GLY A 1 80 ? 43.818 -6.208 -19.472 1.00 41.50 80 GLY A CA 1
ATOM 646 C C . GLY A 1 80 ? 42.603 -6.852 -20.138 1.00 41.50 80 GLY A C 1
ATOM 647 O O . GLY A 1 80 ? 41.487 -6.723 -19.654 1.00 41.50 80 GLY A O 1
ATOM 648 N N . SER A 1 81 ? 42.833 -7.525 -21.266 1.00 61.47 81 SER A N 1
ATOM 649 C CA . SER A 1 81 ? 41.859 -8.356 -21.983 1.00 61.47 81 SER A CA 1
ATOM 650 C C . SER A 1 81 ? 41.329 -9.486 -21.091 1.00 61.47 81 SER A C 1
ATOM 652 O O . SER A 1 81 ? 42.120 -10.186 -20.461 1.00 61.47 81 SER A O 1
ATOM 654 N N . GLY A 1 82 ? 40.012 -9.696 -21.062 1.00 47.72 82 GLY A N 1
ATOM 655 C CA . GLY A 1 82 ? 39.404 -10.807 -20.331 1.00 47.72 82 GLY A CA 1
ATOM 656 C C . GLY A 1 82 ? 37.899 -10.895 -20.550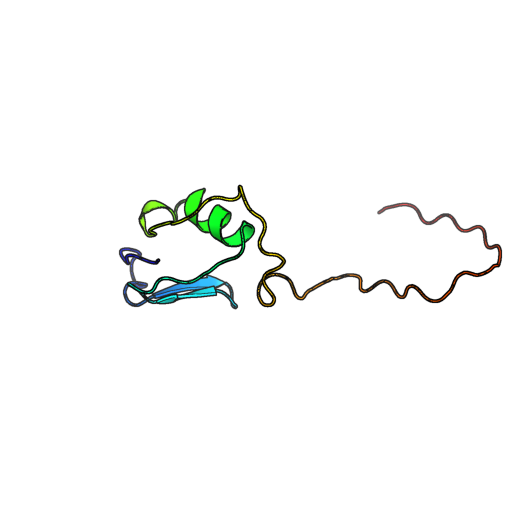 1.00 47.72 82 GLY A C 1
ATOM 657 O O . GLY A 1 82 ? 37.121 -10.246 -19.861 1.00 47.72 82 GLY A O 1
ATOM 658 N N . SER A 1 83 ? 37.496 -11.704 -21.527 1.00 72.00 83 SER A N 1
ATOM 659 C CA . SER A 1 83 ? 36.115 -12.133 -21.740 1.00 72.00 83 SER A CA 1
ATOM 660 C C . SER A 1 83 ? 35.588 -12.908 -20.529 1.00 72.00 83 SER A C 1
ATOM 662 O O . SER A 1 83 ? 36.184 -13.916 -20.150 1.00 72.00 83 SER A O 1
ATOM 664 N N . ALA A 1 84 ? 34.433 -12.525 -19.995 1.00 57.38 84 ALA A N 1
ATOM 665 C CA . ALA A 1 84 ? 33.645 -13.395 -19.130 1.00 57.38 84 ALA A CA 1
ATOM 666 C C . ALA A 1 84 ? 32.187 -13.317 -19.584 1.00 57.38 84 ALA A C 1
ATOM 668 O O . ALA A 1 84 ? 31.512 -12.306 -19.403 1.00 57.38 84 ALA A O 1
ATOM 669 N N . GLY A 1 85 ? 31.772 -14.368 -20.293 1.00 66.94 85 GLY A N 1
ATOM 670 C CA . GLY A 1 85 ? 30.428 -14.537 -20.819 1.00 66.94 85 GLY A CA 1
ATOM 671 C C . GLY A 1 85 ? 29.398 -14.785 -19.722 1.00 66.94 85 GLY A C 1
ATOM 672 O O . GLY A 1 85 ? 29.719 -15.245 -18.627 1.00 66.94 85 GLY A O 1
ATOM 673 N N . CYS A 1 86 ? 28.157 -14.461 -20.068 1.00 62.31 86 CYS A N 1
ATOM 674 C CA . CYS A 1 86 ? 26.970 -14.664 -19.258 1.00 62.31 86 CYS A CA 1
ATOM 675 C C . CYS A 1 86 ? 26.661 -16.157 -19.085 1.00 62.31 86 CYS A C 1
ATOM 677 O O . CYS A 1 86 ? 26.629 -16.900 -20.070 1.00 62.31 86 CYS A O 1
ATOM 679 N N . CYS A 1 87 ? 26.365 -16.552 -17.850 1.00 58.16 87 CYS A N 1
ATOM 680 C CA . CYS A 1 87 ? 25.563 -17.722 -17.519 1.00 58.16 87 CYS A CA 1
ATOM 681 C C . CYS A 1 87 ? 24.257 -17.277 -16.854 1.00 58.16 87 CYS A C 1
ATOM 683 O O . CYS A 1 87 ? 24.256 -16.199 -16.214 1.00 58.16 87 CYS A O 1
#

Secondary structure (DSSP, 8-state):
-B---STT-SSEEESSSS-EEEBT------HHHHHHHHTSTTGGGB-----SSS-----TTS----S--------S-----------

Foldseek 3Di:
DFQADPPPARQWDDPDPQDIGGHPDDDDDDPVVVCVCCVDPNNVGDDDDDDDPDDPDDDPRPDPCPVDPDPPPDPPDDDDDDDDDDD

pLDDT: mean 81.43, std 18.96, range [41.5, 98.12]

Sequence (87 aa):
RYRGGIAERDPGFHLDNHHYFEKGQSVKVCSNTWHMLKSTRFAPYFDFWGDEKIHFGAFTDCGSVVPFKGRHDDIAGSTGSGSAGCC